Protein AF-A0A650CPY3-F1 (afdb_monomer_lite)

Foldseek 3Di:
DQDQCPDQLLVQLLVLLVCVLVVHDPVQWDQDPQAIHGNDDCVPVDSDRPSVSSVLCVPLNSVLSRLLSRLVVCVVVPNPVRDDDPSNVVSSCVSNVDDD

Sequence (100 aa):
MRTSIGDRYIADALSFLFAIKIHSDISQFALTSKGVIYEGDTSGVFIGSCDHFNGYVNHFGEGVVLSTAVKVWEYIHGNNQVKFDDVEKEFLNAFLNKKM

Organism: NCBI:txid41675

Radius of gyration: 13.01 Å; chains: 1; bounding box: 36×29×32 Å

Structure (mmCIF, N/CA/C/O backbone):
data_AF-A0A650CPY3-F1
#
_entry.id   AF-A0A650CPY3-F1
#
loop_
_atom_site.group_PDB
_atom_site.id
_atom_site.type_symbol
_atom_site.label_atom_id
_atom_site.label_alt_id
_atom_site.label_comp_id
_atom_site.label_asym_id
_atom_site.label_entity_id
_atom_site.label_seq_id
_atom_site.pdbx_PDB_ins_code
_atom_site.Cartn_x
_atom_site.Cartn_y
_atom_site.Cartn_z
_atom_site.occupancy
_atom_site.B_iso_or_equiv
_atom_site.auth_seq_id
_atom_site.auth_comp_id
_atom_site.auth_asym_id
_atom_site.auth_atom_id
_atom_site.pdbx_PDB_model_num
ATOM 1 N N . MET A 1 1 ? 23.930 5.990 -8.961 1.00 34.41 1 MET A N 1
ATOM 2 C CA . MET A 1 1 ? 23.599 4.550 -8.984 1.00 34.41 1 ME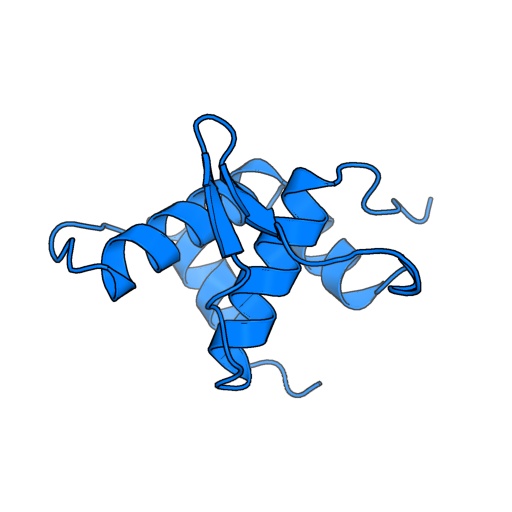T A CA 1
ATOM 3 C C . MET A 1 1 ? 22.082 4.465 -9.087 1.00 34.41 1 MET A C 1
ATOM 5 O O . MET A 1 1 ? 21.429 5.009 -8.209 1.00 34.41 1 MET A O 1
ATOM 9 N N . ARG A 1 2 ? 21.511 3.941 -10.182 1.00 36.00 2 ARG A N 1
ATOM 10 C CA . ARG A 1 2 ? 20.061 3.682 -10.252 1.00 36.00 2 ARG A CA 1
ATOM 11 C C . ARG A 1 2 ? 19.787 2.501 -9.318 1.00 36.00 2 ARG A C 1
ATOM 13 O O . ARG A 1 2 ? 20.192 1.389 -9.636 1.00 36.00 2 ARG A O 1
ATOM 20 N N . THR A 1 3 ? 19.196 2.746 -8.154 1.00 40.97 3 THR A N 1
ATOM 21 C CA . THR A 1 3 ? 18.684 1.690 -7.278 1.00 40.97 3 THR A CA 1
ATOM 22 C C . THR A 1 3 ? 17.459 1.090 -7.955 1.00 40.97 3 THR A C 1
ATOM 24 O O . THR A 1 3 ? 16.416 1.729 -8.032 1.00 40.97 3 THR A O 1
ATOM 27 N N . SER A 1 4 ? 17.597 -0.103 -8.532 1.00 51.19 4 SER A N 1
ATOM 28 C CA . SER A 1 4 ? 16.440 -0.930 -8.876 1.00 51.19 4 SER A CA 1
ATOM 29 C C . SER A 1 4 ? 15.716 -1.306 -7.585 1.00 51.19 4 SER A C 1
ATOM 31 O O . SER A 1 4 ? 16.392 -1.648 -6.614 1.00 51.19 4 SER A O 1
ATOM 33 N N . ILE A 1 5 ? 14.380 -1.312 -7.578 1.00 58.91 5 ILE A N 1
ATOM 34 C CA . ILE A 1 5 ? 13.603 -2.037 -6.562 1.00 58.91 5 ILE A CA 1
ATOM 35 C C . ILE A 1 5 ? 13.976 -3.521 -6.690 1.00 58.91 5 ILE A C 1
ATOM 37 O O . ILE A 1 5 ? 13.459 -4.239 -7.540 1.00 58.91 5 ILE A O 1
ATOM 41 N N . GLY A 1 6 ? 14.983 -3.941 -5.924 1.00 60.28 6 GLY A N 1
ATOM 42 C CA . GLY A 1 6 ? 15.475 -5.319 -5.888 1.00 60.28 6 GLY A CA 1
ATOM 43 C C . GLY A 1 6 ? 14.661 -6.206 -4.949 1.00 60.28 6 GLY A C 1
ATOM 44 O O . GLY A 1 6 ? 14.806 -7.425 -4.985 1.00 60.28 6 GLY A O 1
ATOM 45 N N . ASP A 1 7 ? 13.803 -5.599 -4.126 1.00 77.56 7 ASP A N 1
ATOM 46 C CA . ASP A 1 7 ? 12.917 -6.300 -3.210 1.00 77.56 7 ASP A CA 1
ATOM 47 C C . ASP A 1 7 ? 11.510 -6.424 -3.809 1.00 77.56 7 ASP A C 1
ATOM 49 O O . ASP A 1 7 ? 10.805 -5.433 -4.033 1.00 77.56 7 ASP A O 1
ATOM 53 N N . ARG A 1 8 ? 11.095 -7.672 -4.040 1.00 80.88 8 ARG A N 1
ATOM 54 C CA . ARG A 1 8 ? 9.752 -8.015 -4.512 1.00 80.88 8 ARG A CA 1
ATOM 55 C C . ARG A 1 8 ? 8.659 -7.439 -3.609 1.00 80.88 8 ARG A C 1
ATOM 57 O O . ARG A 1 8 ? 7.641 -7.007 -4.129 1.00 80.88 8 ARG A O 1
ATOM 64 N N . TYR A 1 9 ? 8.852 -7.388 -2.292 1.00 87.06 9 TYR A N 1
ATOM 65 C CA . TYR A 1 9 ? 7.832 -6.882 -1.370 1.00 87.06 9 TYR A CA 1
ATOM 66 C C . TYR A 1 9 ? 7.563 -5.391 -1.575 1.00 87.06 9 TYR A C 1
ATOM 68 O O . TYR A 1 9 ? 6.420 -4.949 -1.499 1.00 87.06 9 TYR A O 1
ATOM 76 N N . ILE A 1 10 ? 8.598 -4.614 -1.897 1.00 87.94 10 ILE A N 1
ATOM 77 C CA . ILE A 1 10 ? 8.447 -3.190 -2.211 1.00 87.94 10 ILE A CA 1
ATOM 78 C C . ILE A 1 10 ? 7.739 -3.024 -3.557 1.00 87.94 10 ILE A C 1
ATOM 80 O O . ILE A 1 10 ? 6.853 -2.179 -3.689 1.00 87.94 10 ILE A O 1
ATOM 84 N N . ALA A 1 11 ? 8.106 -3.838 -4.552 1.00 85.25 11 ALA A N 1
ATOM 85 C CA . ALA A 1 11 ? 7.457 -3.824 -5.859 1.00 85.25 11 ALA A CA 1
ATOM 86 C C . ALA A 1 11 ? 5.965 -4.177 -5.755 1.00 85.25 11 ALA A C 1
ATOM 88 O O . ALA A 1 11 ? 5.130 -3.478 -6.332 1.00 85.25 11 ALA A O 1
ATOM 89 N N . ASP A 1 12 ? 5.623 -5.204 -4.979 1.00 89.19 12 ASP A N 1
ATOM 90 C CA . ASP A 1 12 ? 4.244 -5.637 -4.767 1.00 89.19 12 ASP A CA 1
ATOM 91 C C . ASP A 1 12 ? 3.445 -4.582 -3.981 1.00 89.19 12 ASP A C 1
ATOM 93 O O . ASP A 1 12 ? 2.328 -4.245 -4.373 1.00 89.19 12 ASP A O 1
ATOM 97 N N . ALA A 1 13 ? 4.033 -3.974 -2.944 1.00 91.94 13 ALA A N 1
ATOM 98 C CA . ALA A 1 13 ? 3.413 -2.885 -2.187 1.00 91.94 13 ALA A CA 1
ATOM 99 C C . ALA A 1 13 ? 3.107 -1.660 -3.066 1.00 91.94 13 ALA A C 1
ATOM 101 O O . ALA A 1 13 ? 2.014 -1.095 -3.005 1.00 91.94 13 ALA A O 1
ATOM 102 N N . LEU A 1 14 ? 4.049 -1.257 -3.922 1.00 90.31 14 LEU A N 1
ATOM 103 C CA . LEU A 1 14 ? 3.846 -0.146 -4.857 1.00 90.31 14 LEU A CA 1
ATOM 104 C C . LEU A 1 14 ? 2.822 -0.493 -5.935 1.00 90.31 14 LEU A C 1
ATOM 106 O O . LEU A 1 14 ? 2.011 0.360 -6.291 1.00 90.31 14 LEU A O 1
ATOM 110 N N . SER A 1 15 ? 2.821 -1.738 -6.413 1.00 89.00 15 SER A N 1
ATOM 111 C CA . SER A 1 15 ? 1.829 -2.234 -7.371 1.00 89.00 15 SER A CA 1
ATOM 112 C C . SER A 1 15 ? 0.426 -2.224 -6.771 1.00 89.00 15 SER A C 1
ATOM 114 O O . SER A 1 15 ? -0.510 -1.774 -7.426 1.00 89.00 15 SER A O 1
ATOM 116 N N . PHE A 1 16 ? 0.285 -2.627 -5.507 1.00 92.38 16 PHE A N 1
ATOM 117 C CA . PHE A 1 16 ? -0.970 -2.551 -4.765 1.00 92.38 16 PHE A CA 1
ATOM 118 C C . PHE A 1 16 ? -1.462 -1.106 -4.632 1.00 92.38 16 PHE A C 1
ATOM 120 O O . PHE A 1 16 ? -2.583 -0.787 -5.028 1.00 92.38 16 PHE A O 1
ATOM 127 N N . LEU A 1 17 ? -0.611 -0.202 -4.135 1.00 92.19 17 LEU A N 1
ATOM 128 C CA . LEU A 1 17 ? -0.955 1.217 -3.995 1.00 92.19 17 LEU A CA 1
ATOM 129 C C . LEU A 1 17 ? -1.317 1.846 -5.346 1.00 92.19 17 LEU A C 1
ATOM 131 O O . LEU A 1 17 ? -2.235 2.664 -5.437 1.00 92.19 17 LEU A O 1
ATOM 135 N N . PHE A 1 18 ? -0.619 1.448 -6.409 1.00 89.12 18 PHE A N 1
ATOM 136 C CA . PHE A 1 18 ? -0.913 1.899 -7.759 1.00 89.12 18 PHE A CA 1
ATOM 137 C C . PHE A 1 18 ? -2.269 1.382 -8.249 1.00 89.12 18 PHE A C 1
ATOM 139 O O . PHE A 1 18 ? -3.060 2.184 -8.740 1.00 89.12 18 PHE A O 1
ATOM 146 N N . ALA A 1 19 ? -2.574 0.096 -8.051 1.00 89.69 19 ALA A N 1
ATOM 147 C CA . ALA A 1 19 ? -3.868 -0.492 -8.387 1.00 89.69 19 ALA A CA 1
ATOM 148 C C . ALA A 1 19 ? -5.025 0.241 -7.687 1.00 89.69 19 ALA A C 1
ATOM 150 O O . ALA A 1 19 ? -6.013 0.575 -8.338 1.00 89.69 19 ALA A O 1
ATOM 151 N N . ILE A 1 20 ? -4.864 0.598 -6.406 1.00 90.69 20 ILE A N 1
ATOM 152 C CA . ILE A 1 20 ? -5.827 1.432 -5.668 1.00 90.69 20 ILE A CA 1
ATOM 153 C C . ILE A 1 20 ? -6.000 2.804 -6.328 1.00 90.69 20 ILE A C 1
ATOM 155 O O . ILE A 1 20 ? -7.129 3.237 -6.561 1.00 90.69 20 ILE A O 1
ATOM 159 N N . LYS A 1 21 ? -4.893 3.484 -6.659 1.00 88.12 21 LYS A N 1
ATOM 160 C CA . LYS A 1 21 ? -4.911 4.819 -7.280 1.00 88.12 21 LYS A CA 1
ATOM 161 C C . LYS A 1 21 ? -5.679 4.840 -8.604 1.00 88.12 21 LYS A C 1
ATOM 163 O O . LYS A 1 21 ? -6.336 5.835 -8.897 1.00 88.12 21 LYS A O 1
ATOM 168 N N . ILE A 1 22 ? -5.576 3.780 -9.404 1.00 87.62 22 ILE A N 1
ATOM 169 C CA . ILE A 1 22 ? -6.255 3.684 -10.705 1.00 87.62 22 ILE A CA 1
ATOM 170 C C . ILE A 1 22 ? -7.599 2.946 -10.640 1.00 87.62 22 ILE A C 1
ATOM 172 O O . ILE A 1 22 ? -8.193 2.694 -11.684 1.00 87.62 22 ILE A O 1
ATOM 176 N N . HIS A 1 23 ? -8.087 2.622 -9.437 1.00 88.31 23 HIS A N 1
ATOM 177 C CA . HIS A 1 23 ? -9.327 1.871 -9.215 1.00 88.31 23 HIS A CA 1
ATOM 178 C C . HIS A 1 23 ? -9.368 0.512 -9.942 1.00 88.31 23 HIS A C 1
ATOM 180 O O . HIS A 1 23 ? -10.417 0.090 -10.430 1.00 88.31 23 HIS A O 1
ATOM 186 N N . SER A 1 24 ? -8.222 -0.166 -10.023 1.00 88.00 24 SER A N 1
ATOM 187 C CA . SER A 1 24 ? -8.104 -1.512 -10.590 1.00 88.00 24 SER A CA 1
ATOM 188 C C . SER A 1 24 ? -8.610 -2.590 -9.637 1.00 88.00 24 SER A C 1
ATOM 190 O O . SER A 1 24 ? -8.735 -2.375 -8.431 1.00 88.00 24 SER A O 1
ATOM 192 N N . ASP A 1 25 ? -8.844 -3.782 -10.190 1.00 87.81 25 ASP A N 1
ATOM 193 C CA . ASP A 1 25 ? -9.075 -4.980 -9.390 1.00 87.81 25 ASP A CA 1
ATOM 194 C C . ASP A 1 25 ? -7.846 -5.294 -8.523 1.00 87.81 25 ASP A C 1
ATOM 196 O O . ASP A 1 25 ? -6.712 -5.338 -9.006 1.00 87.81 25 ASP A O 1
ATOM 200 N N . ILE A 1 26 ? -8.096 -5.506 -7.233 1.00 91.19 26 ILE A N 1
ATOM 201 C CA . ILE A 1 26 ? -7.091 -5.853 -6.228 1.00 91.19 26 ILE A CA 1
ATOM 202 C C . ILE A 1 26 ? -7.265 -7.279 -5.691 1.00 91.19 26 ILE A C 1
ATOM 204 O O . ILE A 1 26 ? -6.587 -7.651 -4.738 1.00 91.19 26 ILE A O 1
ATOM 208 N N . SER A 1 27 ? -8.152 -8.084 -6.287 1.00 92.31 27 SER A N 1
ATOM 209 C CA . SER A 1 27 ? -8.458 -9.458 -5.858 1.00 92.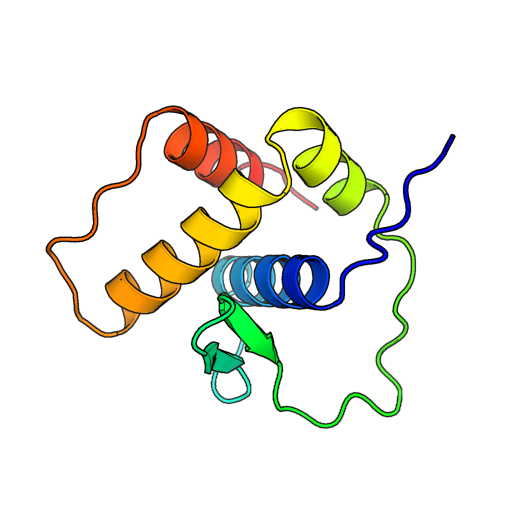31 27 SER A CA 1
ATOM 210 C C . SER A 1 27 ? -7.246 -10.396 -5.837 1.00 92.31 27 SER A C 1
ATOM 212 O O . SER A 1 27 ? -7.257 -11.407 -5.143 1.00 92.31 27 SER A O 1
ATOM 214 N N . GLN A 1 28 ? -6.200 -10.051 -6.589 1.00 91.62 28 GLN A N 1
ATOM 215 C CA . GLN A 1 28 ? -4.947 -10.800 -6.684 1.00 91.62 28 GLN A CA 1
ATOM 216 C C . GLN A 1 28 ? -3.878 -10.339 -5.686 1.00 91.62 28 GLN A C 1
ATOM 218 O O . GLN A 1 28 ? -2.749 -10.819 -5.747 1.00 91.62 28 GLN A O 1
ATOM 223 N N . PHE A 1 29 ? -4.191 -9.394 -4.799 1.00 93.88 29 PHE A N 1
ATOM 224 C CA . PHE A 1 29 ? -3.306 -9.011 -3.706 1.00 93.88 29 PHE A CA 1
ATOM 225 C C . PHE A 1 29 ? -3.729 -9.697 -2.409 1.00 93.88 29 PHE A C 1
ATOM 227 O O . PHE A 1 29 ? -4.911 -9.952 -2.195 1.00 93.88 29 PHE A O 1
ATOM 234 N N . ALA A 1 30 ? -2.767 -9.952 -1.526 1.00 95.25 30 ALA A N 1
ATOM 235 C CA . ALA A 1 30 ? -3.014 -10.529 -0.210 1.00 95.25 30 ALA A CA 1
ATOM 236 C C . ALA A 1 30 ? -2.098 -9.920 0.854 1.00 95.25 30 ALA A C 1
ATOM 238 O O . ALA A 1 30 ? -0.942 -9.583 0.586 1.00 95.25 30 ALA A O 1
ATOM 239 N N . LEU A 1 31 ? -2.598 -9.814 2.088 1.00 95.44 31 LEU A N 1
ATOM 240 C CA . LEU A 1 31 ? -1.789 -9.435 3.244 1.00 95.44 31 LEU A CA 1
ATOM 241 C C . LEU A 1 31 ? -1.069 -10.656 3.826 1.00 95.44 31 LEU A C 1
ATOM 243 O O . LEU A 1 31 ? -1.690 -11.659 4.171 1.00 95.44 31 LEU A O 1
ATOM 247 N N . THR A 1 32 ? 0.244 -10.537 4.009 1.00 92.19 32 THR A N 1
ATOM 248 C CA . THR A 1 32 ? 1.097 -11.546 4.651 1.00 92.19 32 THR A CA 1
ATOM 249 C C . THR A 1 32 ? 1.851 -10.957 5.838 1.00 92.19 32 THR A C 1
ATOM 251 O O . THR A 1 32 ? 1.854 -9.746 6.052 1.00 92.19 32 THR A O 1
ATOM 254 N N . SER A 1 33 ? 2.584 -11.797 6.574 1.00 86.69 33 SER A N 1
ATOM 255 C CA . SER A 1 33 ? 3.463 -11.349 7.666 1.00 86.69 33 SER A CA 1
ATOM 256 C C . SER A 1 33 ? 4.585 -10.400 7.228 1.00 86.69 33 SER A C 1
ATOM 258 O O . SER A 1 33 ? 5.194 -9.759 8.080 1.00 86.69 33 SER A O 1
ATOM 260 N N . LYS A 1 34 ? 4.874 -10.309 5.924 1.00 82.06 34 LYS A N 1
ATOM 261 C CA . LYS A 1 34 ? 5.902 -9.422 5.359 1.00 82.06 34 LYS A CA 1
ATOM 262 C C . LYS A 1 34 ? 5.335 -8.171 4.683 1.00 82.06 34 LYS A C 1
ATOM 264 O O . LYS A 1 34 ? 6.109 -7.297 4.312 1.00 82.06 34 LYS A O 1
ATOM 269 N N . GLY A 1 35 ? 4.015 -8.084 4.515 1.00 90.69 35 GLY A N 1
ATOM 270 C CA . GLY A 1 35 ? 3.343 -6.982 3.826 1.00 90.69 35 GLY A CA 1
ATOM 271 C C . GLY A 1 35 ? 2.316 -7.454 2.800 1.00 90.69 35 GLY A C 1
ATOM 272 O O . GLY A 1 35 ? 1.966 -8.637 2.751 1.00 90.69 35 GLY A O 1
ATOM 273 N N . VAL A 1 36 ? 1.832 -6.513 1.990 1.00 93.25 36 VAL A N 1
ATOM 274 C CA . VAL A 1 36 ? 0.912 -6.790 0.880 1.00 93.25 36 VAL A CA 1
ATOM 275 C C . VAL A 1 36 ? 1.706 -7.331 -0.305 1.00 93.25 36 VAL A C 1
ATOM 277 O O . VAL A 1 36 ? 2.649 -6.683 -0.756 1.00 93.25 36 VAL A O 1
ATOM 280 N N . ILE A 1 37 ? 1.335 -8.512 -0.794 1.00 91.75 37 ILE A N 1
ATOM 281 C CA . ILE A 1 37 ? 1.980 -9.173 -1.935 1.00 91.75 37 ILE A CA 1
ATOM 282 C C . ILE A 1 37 ? 1.001 -9.346 -3.089 1.00 91.75 37 ILE A C 1
ATOM 284 O O . ILE A 1 37 ? -0.208 -9.399 -2.869 1.00 91.75 37 ILE A O 1
ATOM 288 N N . TYR A 1 38 ? 1.527 -9.484 -4.304 1.00 89.62 38 TYR A N 1
ATOM 289 C CA . TYR A 1 38 ? 0.750 -9.909 -5.465 1.00 89.62 38 TYR A CA 1
ATOM 290 C C . TYR A 1 38 ? 0.851 -11.436 -5.621 1.00 89.62 38 TYR A C 1
ATOM 292 O O . TYR A 1 38 ? 1.949 -11.990 -5.759 1.00 89.62 38 TYR A O 1
ATOM 300 N N . GLU A 1 39 ? -0.296 -12.114 -5.575 1.00 89.12 39 GLU A N 1
ATOM 301 C CA . GLU A 1 39 ? -0.452 -13.572 -5.696 1.00 89.12 39 GLU A CA 1
ATOM 302 C C . GLU A 1 39 ? -0.858 -14.020 -7.108 1.00 89.12 39 GLU A C 1
ATOM 304 O O . GLU A 1 39 ? -0.919 -15.219 -7.384 1.00 89.12 39 GLU A O 1
ATOM 309 N N . GLY A 1 40 ? -1.136 -13.074 -8.009 1.00 79.44 40 GLY A N 1
ATOM 310 C CA . GLY A 1 40 ? -1.449 -13.374 -9.402 1.00 79.44 40 GLY A CA 1
ATOM 311 C C . GLY A 1 40 ? -0.270 -13.995 -10.158 1.00 79.44 40 GLY A C 1
ATOM 312 O O . GLY A 1 40 ? 0.884 -13.946 -9.725 1.00 79.44 40 GLY A O 1
ATOM 313 N N . ASP A 1 41 ? -0.568 -14.577 -11.319 1.00 71.81 41 ASP A N 1
ATOM 314 C CA . ASP A 1 41 ? 0.455 -15.135 -12.199 1.00 71.81 41 ASP A CA 1
ATOM 315 C C . ASP A 1 41 ? 1.389 -14.020 -12.693 1.00 71.81 41 ASP A C 1
ATOM 317 O O . ASP A 1 41 ? 0.991 -13.118 -13.431 1.00 71.81 41 ASP A O 1
ATOM 321 N N . THR A 1 42 ? 2.645 -14.068 -12.251 1.00 63.28 42 THR A N 1
ATOM 322 C CA . THR A 1 42 ? 3.675 -13.090 -12.614 1.00 63.28 42 THR A CA 1
ATOM 323 C C . THR A 1 42 ? 4.400 -13.452 -13.909 1.00 63.28 42 THR A C 1
ATOM 325 O O . THR A 1 42 ? 5.290 -12.708 -14.336 1.00 63.28 42 THR A O 1
ATOM 328 N N . SER A 1 43 ? 4.040 -14.565 -14.563 1.00 50.00 43 SER A N 1
ATOM 329 C CA . SER A 1 43 ? 4.631 -14.971 -15.836 1.00 50.00 43 SER A CA 1
ATOM 330 C C . SER A 1 43 ? 4.252 -13.975 -16.945 1.00 50.00 43 SER A C 1
ATOM 332 O O . SER A 1 43 ? 3.189 -14.013 -17.551 1.00 50.00 43 SER A O 1
ATOM 334 N N . GLY A 1 44 ? 5.143 -13.008 -17.188 1.00 43.81 44 GLY A N 1
ATOM 335 C CA . GLY A 1 44 ? 4.977 -11.966 -18.210 1.00 43.81 44 GLY A CA 1
ATOM 336 C C . GLY A 1 44 ? 4.886 -10.536 -17.675 1.00 43.81 44 GLY A C 1
ATOM 337 O O . GLY A 1 44 ? 4.944 -9.596 -18.470 1.00 43.81 44 GLY A O 1
ATOM 338 N N . VAL A 1 45 ? 4.820 -10.336 -16.353 1.00 50.75 45 VAL A N 1
ATOM 339 C CA . VAL A 1 45 ? 4.895 -8.995 -15.758 1.00 50.75 45 VAL A CA 1
ATOM 340 C C . VAL A 1 45 ? 6.361 -8.567 -15.722 1.00 50.75 45 VAL A C 1
ATOM 342 O O . VAL A 1 45 ? 7.141 -8.974 -14.862 1.00 50.75 45 VAL A O 1
ATOM 345 N N . PHE A 1 46 ? 6.758 -7.767 -16.712 1.00 43.38 46 PHE A N 1
ATOM 346 C CA . PHE A 1 46 ? 8.074 -7.140 -16.756 1.00 43.38 46 PHE A CA 1
ATOM 347 C C . PHE A 1 46 ? 8.300 -6.318 -15.480 1.00 43.38 46 PHE A C 1
ATOM 349 O O . PHE A 1 46 ? 7.688 -5.267 -15.296 1.00 43.38 46 PHE A O 1
ATOM 356 N N . ILE A 1 47 ? 9.250 -6.749 -14.645 1.00 50.47 47 ILE A N 1
ATOM 357 C CA . ILE A 1 47 ? 9.868 -5.920 -13.600 1.00 50.47 47 ILE A CA 1
ATOM 358 C C . ILE A 1 47 ? 10.809 -4.935 -14.314 1.00 50.47 47 ILE A C 1
ATOM 360 O O . ILE A 1 47 ? 12.033 -5.046 -14.292 1.00 50.47 47 ILE A O 1
ATOM 364 N N . GLY A 1 48 ? 10.217 -4.020 -15.080 1.00 46.97 48 GLY A N 1
ATOM 365 C CA . GLY A 1 48 ? 10.906 -2.885 -15.671 1.00 46.97 48 GLY A CA 1
ATOM 366 C C . GLY A 1 48 ? 11.100 -1.823 -14.600 1.00 46.97 48 GLY A C 1
ATOM 367 O O . GLY A 1 48 ? 10.188 -1.548 -13.824 1.00 46.97 48 GLY A O 1
ATOM 368 N N . SER A 1 49 ? 12.289 -1.226 -14.538 1.00 52.47 49 SER A N 1
ATOM 369 C CA . SER A 1 49 ? 12.601 -0.157 -13.593 1.00 52.47 49 SER A CA 1
ATOM 370 C C . SER A 1 49 ? 11.674 1.041 -13.818 1.00 52.47 49 SER A C 1
ATOM 372 O O . SER A 1 49 ? 11.954 1.920 -14.636 1.00 52.47 49 SER A O 1
ATOM 374 N N . CYS A 1 50 ? 10.571 1.108 -13.079 1.00 62.12 50 CYS A N 1
ATOM 375 C CA . CYS A 1 50 ? 9.839 2.349 -12.907 1.00 62.12 50 CYS A CA 1
ATOM 376 C C . CYS A 1 50 ? 10.724 3.282 -12.077 1.00 62.12 50 CYS A C 1
ATOM 378 O O . CYS A 1 50 ? 10.611 3.347 -10.856 1.00 62.12 50 CYS A O 1
ATOM 380 N N . ASP A 1 51 ? 11.610 4.021 -12.748 1.00 66.38 51 ASP A N 1
ATOM 381 C CA . ASP A 1 51 ? 12.472 5.039 -12.133 1.00 66.38 51 ASP A CA 1
ATOM 382 C C . ASP A 1 51 ? 11.670 6.005 -11.245 1.00 66.38 51 ASP A C 1
ATOM 384 O O . ASP A 1 51 ? 12.162 6.497 -10.230 1.00 66.38 51 ASP A O 1
ATOM 388 N N . HIS A 1 52 ? 10.400 6.227 -11.592 1.00 68.38 52 HIS A N 1
ATOM 389 C CA . HIS A 1 52 ? 9.470 6.992 -10.779 1.00 68.38 52 HIS A CA 1
ATOM 390 C C . HIS A 1 52 ? 9.207 6.364 -9.398 1.00 68.38 52 HIS A C 1
ATOM 392 O O . HIS A 1 52 ? 9.257 7.077 -8.395 1.00 68.38 52 HIS A O 1
ATOM 398 N N . PHE A 1 53 ? 8.968 5.052 -9.344 1.00 78.38 53 PHE A N 1
ATOM 399 C CA . PHE A 1 53 ? 8.763 4.302 -8.107 1.00 78.38 53 PHE A CA 1
ATOM 400 C C . PHE A 1 53 ? 10.051 4.205 -7.284 1.00 78.38 53 PHE A C 1
ATOM 402 O O . PHE A 1 53 ? 10.005 4.409 -6.073 1.00 78.38 53 PHE A O 1
ATOM 409 N N . ASN A 1 54 ? 11.208 4.056 -7.939 1.00 78.00 54 ASN A N 1
ATOM 410 C CA . ASN A 1 54 ? 12.513 4.159 -7.273 1.00 78.00 54 ASN A CA 1
ATOM 411 C C . ASN A 1 54 ? 12.677 5.519 -6.566 1.00 78.00 54 ASN A C 1
ATOM 413 O O . ASN A 1 54 ? 13.244 5.592 -5.481 1.00 78.00 54 ASN A O 1
ATOM 417 N N . GLY A 1 55 ? 12.154 6.603 -7.152 1.00 82.06 55 GLY A N 1
ATOM 418 C CA . GLY A 1 55 ? 12.162 7.934 -6.541 1.00 82.06 55 GLY A CA 1
ATOM 419 C C . GLY A 1 55 ? 11.389 8.009 -5.221 1.00 82.06 55 GLY A C 1
ATOM 420 O O . GLY A 1 55 ? 11.872 8.631 -4.278 1.00 82.06 55 GLY A O 1
ATOM 421 N N . TYR A 1 56 ? 10.232 7.346 -5.127 1.00 85.44 56 TYR A N 1
ATOM 422 C CA . TYR A 1 56 ? 9.476 7.268 -3.874 1.00 85.44 56 TYR A CA 1
ATOM 423 C C . TYR A 1 56 ? 10.233 6.477 -2.811 1.00 85.44 56 TYR A C 1
ATOM 425 O O . TYR A 1 56 ? 10.383 6.953 -1.690 1.00 85.44 56 TYR A O 1
ATOM 433 N N . VAL A 1 57 ? 10.765 5.311 -3.180 1.00 87.25 57 VAL A N 1
ATOM 434 C CA . VAL A 1 57 ? 11.522 4.458 -2.257 1.00 87.25 57 VAL A CA 1
ATOM 435 C C . VAL A 1 57 ? 12.770 5.175 -1.739 1.00 87.25 57 VAL A C 1
ATOM 437 O O . VAL A 1 57 ? 13.024 5.169 -0.541 1.00 87.25 57 VAL A O 1
ATOM 440 N N . ASN A 1 58 ? 13.511 5.863 -2.611 1.00 87.31 58 ASN A N 1
ATOM 441 C CA . ASN A 1 58 ? 14.711 6.606 -2.222 1.00 87.31 58 ASN A CA 1
ATOM 442 C C . ASN A 1 58 ? 14.409 7.828 -1.335 1.00 87.31 58 ASN A C 1
ATOM 444 O O . ASN A 1 58 ? 15.266 8.225 -0.552 1.00 87.31 58 ASN A O 1
ATOM 448 N N . HIS A 1 59 ? 13.237 8.456 -1.483 1.00 90.31 59 HIS A N 1
ATOM 449 C CA . HIS A 1 59 ? 12.878 9.655 -0.723 1.00 90.31 59 HIS A CA 1
ATOM 450 C C . HIS A 1 59 ? 12.235 9.328 0.629 1.00 90.31 59 HIS A C 1
ATOM 452 O O . HIS A 1 59 ? 12.626 9.896 1.643 1.00 90.31 59 HIS A O 1
ATOM 458 N N . PHE A 1 60 ? 11.266 8.410 0.643 1.00 91.38 60 PHE A N 1
ATOM 459 C CA . PHE A 1 60 ? 10.479 8.074 1.833 1.00 91.38 60 PHE A CA 1
ATOM 460 C C . PHE A 1 60 ? 11.031 6.862 2.597 1.00 91.38 60 PHE A C 1
ATOM 462 O O . PHE A 1 60 ? 10.775 6.712 3.787 1.00 91.38 60 PHE A O 1
ATOM 469 N N . GLY A 1 61 ? 11.815 6.011 1.934 1.00 91.00 61 GLY A N 1
ATOM 470 C CA . GLY A 1 61 ? 12.345 4.776 2.500 1.00 91.00 61 GLY A CA 1
ATOM 471 C C . GLY A 1 61 ? 11.421 3.573 2.302 1.00 91.00 61 GLY A C 1
ATOM 472 O O . GLY A 1 61 ? 10.195 3.681 2.253 1.00 91.00 61 GLY A O 1
ATOM 473 N N . GLU A 1 62 ? 12.032 2.391 2.220 1.00 90.56 62 GLU A N 1
ATOM 474 C CA . GLU A 1 62 ? 11.344 1.112 1.994 1.00 90.56 62 GLU A CA 1
ATOM 475 C C . GLU A 1 62 ? 10.298 0.822 3.080 1.00 90.56 62 GLU A C 1
ATOM 477 O O . GLU A 1 62 ? 9.172 0.429 2.779 1.00 90.56 62 GLU A O 1
ATOM 482 N N . GLY A 1 63 ? 10.647 1.089 4.344 1.00 92.75 63 GLY A N 1
ATOM 483 C CA . GLY A 1 63 ? 9.771 0.856 5.491 1.00 92.75 63 GLY A CA 1
ATOM 484 C C . GLY A 1 63 ? 8.465 1.648 5.425 1.00 92.75 63 GLY A C 1
ATOM 485 O O . GLY A 1 63 ? 7.415 1.081 5.707 1.00 92.75 63 GLY A O 1
ATOM 486 N N . VAL A 1 64 ? 8.518 2.911 4.986 1.00 95.00 64 VAL A N 1
ATOM 487 C CA . VAL A 1 64 ? 7.327 3.766 4.835 1.00 95.00 64 VAL A CA 1
ATOM 488 C C . VAL A 1 64 ? 6.423 3.245 3.723 1.00 95.00 64 VAL A C 1
ATOM 490 O O . VAL A 1 64 ? 5.205 3.210 3.879 1.00 95.00 64 VAL A O 1
ATOM 493 N N . VAL A 1 65 ? 6.998 2.805 2.602 1.00 92.81 65 VAL A N 1
ATOM 494 C CA . VAL A 1 65 ? 6.226 2.240 1.485 1.00 92.81 65 VAL A CA 1
ATOM 495 C C . VAL A 1 65 ? 5.498 0.967 1.922 1.00 92.81 65 VAL A C 1
ATOM 497 O O . VAL A 1 65 ? 4.291 0.838 1.702 1.00 92.81 65 VAL A O 1
ATOM 500 N N . LEU A 1 66 ? 6.215 0.052 2.580 1.00 93.81 66 LEU A N 1
ATOM 501 C CA . LEU A 1 66 ? 5.657 -1.205 3.077 1.00 93.81 66 LEU A CA 1
ATOM 502 C C . LEU A 1 66 ? 4.582 -0.968 4.147 1.00 93.81 66 LEU A C 1
ATOM 504 O O . LEU A 1 66 ? 3.487 -1.524 4.041 1.00 93.81 66 LEU A O 1
ATOM 508 N N . SER A 1 67 ? 4.854 -0.122 5.148 1.00 96.00 67 SER A N 1
ATOM 509 C CA . SER A 1 67 ? 3.896 0.174 6.221 1.00 96.00 67 SER A CA 1
ATOM 510 C C . SER A 1 67 ? 2.642 0.858 5.684 1.00 96.00 67 SER A C 1
ATOM 512 O O . SER A 1 67 ? 1.530 0.490 6.064 1.00 96.00 67 SER A O 1
ATOM 514 N N . THR A 1 68 ? 2.802 1.789 4.740 1.00 96.62 68 THR A N 1
ATOM 515 C CA . THR A 1 68 ? 1.677 2.474 4.100 1.00 96.62 68 THR A CA 1
ATOM 516 C C . THR A 1 68 ? 0.796 1.489 3.342 1.00 96.62 68 THR A C 1
ATOM 518 O O . THR A 1 68 ? -0.422 1.530 3.501 1.00 96.62 68 THR A O 1
ATOM 521 N N . ALA A 1 69 ? 1.377 0.581 2.550 1.00 96.12 69 ALA A N 1
ATOM 522 C CA . ALA A 1 69 ? 0.607 -0.423 1.815 1.00 96.12 69 ALA A CA 1
ATOM 523 C C . ALA A 1 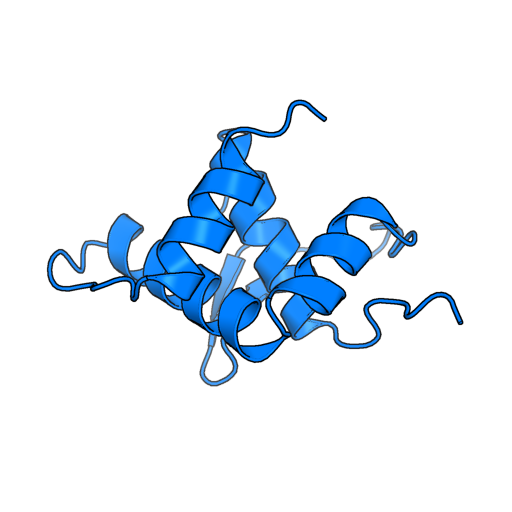69 ? -0.209 -1.325 2.754 1.00 96.12 69 ALA A C 1
ATOM 525 O O . ALA A 1 69 ? -1.397 -1.537 2.516 1.00 96.12 69 ALA A O 1
ATOM 526 N N . VAL A 1 70 ? 0.388 -1.785 3.859 1.00 97.12 70 VAL A N 1
ATOM 527 C CA . VAL A 1 70 ? -0.319 -2.576 4.882 1.00 97.12 70 VAL A CA 1
ATOM 528 C C . VAL A 1 70 ? -1.463 -1.781 5.508 1.00 97.12 70 VAL A C 1
ATOM 530 O O . VAL A 1 70 ? -2.582 -2.276 5.598 1.00 97.12 70 VAL A O 1
ATOM 533 N N . LYS A 1 71 ? -1.225 -0.526 5.890 1.00 97.31 71 LYS A N 1
ATOM 534 C CA . LYS A 1 71 ? -2.258 0.331 6.487 1.00 97.31 71 LYS A CA 1
ATOM 535 C C . LYS A 1 71 ? -3.408 0.615 5.523 1.00 97.31 7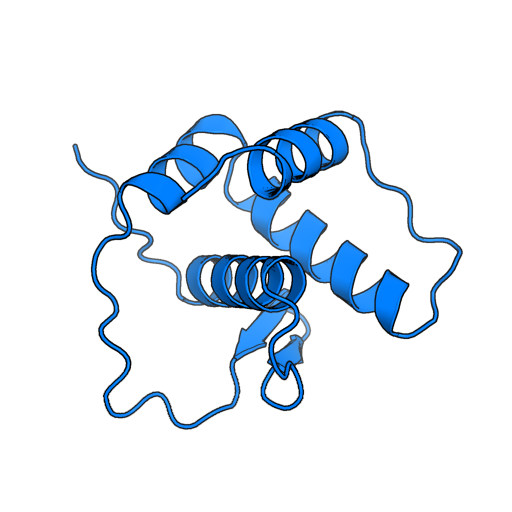1 LYS A C 1
ATOM 537 O O . LYS A 1 71 ? -4.568 0.570 5.922 1.00 97.31 71 LYS A O 1
ATOM 542 N N . VAL A 1 72 ? -3.110 0.868 4.248 1.00 96.06 72 VAL A N 1
ATOM 543 C CA . VAL A 1 72 ? -4.139 1.024 3.209 1.00 96.06 72 VAL A CA 1
ATOM 544 C C . VAL A 1 72 ? -4.939 -0.267 3.054 1.00 96.06 72 VAL A C 1
ATOM 546 O O . VAL A 1 72 ? -6.165 -0.203 3.015 1.00 96.06 72 VAL A O 1
ATOM 549 N N . TRP A 1 73 ? -4.277 -1.427 3.027 1.00 96.75 73 TRP A N 1
ATOM 550 C CA . TRP A 1 73 ? -4.950 -2.725 2.992 1.00 96.75 73 TRP A CA 1
ATOM 551 C C . TRP A 1 73 ? -5.907 -2.907 4.170 1.00 96.75 73 TRP A C 1
ATOM 553 O O . TRP A 1 73 ? -7.076 -3.231 3.970 1.00 96.75 73 TRP A O 1
ATOM 563 N N . GLU A 1 74 ? -5.433 -2.686 5.395 1.00 96.12 74 GLU A N 1
ATOM 564 C CA . GLU A 1 74 ? -6.254 -2.816 6.598 1.00 96.12 74 GLU A CA 1
ATOM 565 C C . GLU A 1 74 ? -7.459 -1.870 6.561 1.00 96.12 74 GLU A C 1
ATOM 567 O O . GLU A 1 74 ? -8.576 -2.281 6.876 1.00 96.12 74 GLU A O 1
ATOM 572 N N . TYR A 1 75 ? -7.249 -0.624 6.126 1.00 95.19 75 TYR A N 1
ATOM 573 C CA . TYR A 1 75 ? -8.301 0.381 6.031 1.00 95.19 75 TYR A CA 1
ATOM 574 C C . TYR A 1 75 ? -9.418 -0.045 5.071 1.00 95.19 75 TYR A C 1
ATOM 576 O O . TYR A 1 75 ? -10.589 -0.053 5.453 1.00 95.19 75 TYR A O 1
ATOM 584 N N . ILE A 1 76 ? -9.076 -0.460 3.846 1.00 94.06 76 ILE A N 1
ATOM 585 C CA . ILE A 1 76 ? -10.084 -0.860 2.84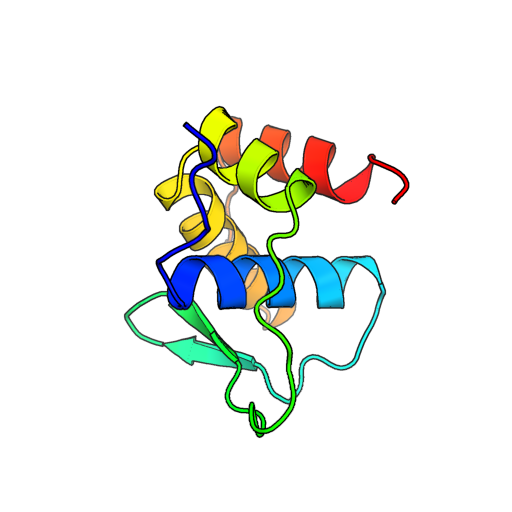8 1.00 94.06 76 ILE A CA 1
ATOM 586 C C . ILE A 1 76 ? -10.775 -2.187 3.199 1.00 94.06 76 ILE A C 1
ATOM 588 O O . ILE A 1 76 ? -11.889 -2.429 2.744 1.00 94.06 76 ILE A O 1
ATOM 592 N N . HIS A 1 77 ? -10.153 -3.015 4.044 1.00 94.44 77 HIS A N 1
ATOM 593 C CA . HIS A 1 77 ? -10.740 -4.246 4.585 1.00 94.44 77 HIS A CA 1
ATOM 594 C C . HIS A 1 77 ? -11.475 -4.035 5.923 1.00 94.44 77 HIS A C 1
ATOM 596 O O . HIS A 1 77 ? -11.806 -5.000 6.611 1.00 94.44 77 HIS A O 1
ATOM 602 N N . GLY A 1 78 ? -11.780 -2.784 6.288 1.00 92.81 78 GLY A N 1
ATOM 603 C CA . GLY A 1 78 ? -12.708 -2.449 7.372 1.00 92.81 78 GLY A CA 1
ATOM 604 C C . GLY A 1 78 ? -12.063 -2.104 8.715 1.00 92.81 78 GLY A C 1
ATOM 605 O O . GLY A 1 78 ? -12.784 -1.863 9.688 1.00 92.81 78 GLY A O 1
ATOM 606 N N . ASN A 1 79 ? -10.732 -2.027 8.802 1.00 95.00 79 ASN A N 1
ATOM 607 C CA . ASN A 1 79 ? -10.065 -1.517 9.997 1.00 95.00 79 ASN A CA 1
ATOM 608 C C . ASN A 1 79 ? -10.096 0.022 10.031 1.00 95.00 79 ASN A C 1
ATOM 610 O O . ASN A 1 79 ? -9.171 0.708 9.599 1.00 95.00 79 ASN A O 1
ATOM 614 N N . ASN A 1 80 ? -11.150 0.583 10.623 1.00 90.50 80 ASN A N 1
ATOM 615 C CA . ASN A 1 80 ? -11.315 2.036 10.759 1.00 90.50 80 ASN A CA 1
ATOM 616 C C . ASN A 1 80 ? -10.394 2.685 11.815 1.00 90.50 80 ASN A C 1
ATOM 618 O O . ASN A 1 80 ? -10.473 3.893 12.033 1.00 90.50 80 ASN A O 1
ATOM 622 N N . GLN A 1 81 ? -9.547 1.909 12.501 1.00 93.69 81 GLN A N 1
ATOM 623 C CA . GLN A 1 81 ? -8.616 2.417 13.516 1.00 93.69 81 GLN A CA 1
ATOM 624 C C . GLN A 1 81 ? -7.206 2.675 12.971 1.00 93.69 81 GLN A C 1
ATOM 626 O O . GLN A 1 81 ? -6.340 3.133 13.721 1.00 93.69 81 GLN A O 1
ATOM 631 N N . VAL A 1 82 ? -6.970 2.401 11.684 1.00 94.75 82 VAL A N 1
ATOM 632 C CA . VAL A 1 82 ? -5.690 2.660 11.018 1.00 94.75 82 VAL A CA 1
ATOM 633 C C . VAL A 1 82 ? -5.316 4.137 11.143 1.00 94.75 82 VAL A C 1
ATOM 635 O O . VAL A 1 82 ? -6.098 5.031 10.819 1.00 94.75 82 VAL A O 1
ATOM 638 N N . LYS A 1 83 ? -4.086 4.395 11.598 1.00 95.44 83 LYS A N 1
ATOM 639 C CA . LYS A 1 83 ? -3.505 5.739 11.674 1.00 95.44 83 LYS A CA 1
ATOM 640 C C . LYS A 1 83 ? -2.251 5.811 10.820 1.00 95.44 83 LYS A C 1
ATOM 642 O O . LYS A 1 83 ? -1.310 5.039 11.021 1.00 95.44 83 LYS A O 1
ATOM 647 N N . PHE A 1 84 ? -2.240 6.781 9.918 1.00 95.88 84 PHE A N 1
ATOM 648 C CA . PHE A 1 84 ? -1.056 7.158 9.162 1.00 95.88 84 PHE A CA 1
ATOM 649 C C . PHE A 1 84 ? -0.262 8.193 9.958 1.00 95.88 84 PHE A C 1
ATOM 651 O O . PHE A 1 84 ? -0.851 9.136 10.505 1.00 95.88 84 PHE A O 1
ATOM 658 N N . ASP A 1 85 ? 1.049 8.009 10.052 1.00 96.69 85 ASP A N 1
ATOM 659 C CA . ASP A 1 85 ? 1.940 9.052 10.553 1.00 96.69 85 ASP A CA 1
ATOM 660 C C . ASP A 1 85 ? 2.135 10.156 9.500 1.00 96.69 85 ASP A C 1
ATOM 662 O O . ASP A 1 85 ? 1.558 10.120 8.410 1.00 96.69 85 ASP A O 1
ATOM 666 N N . ASP A 1 86 ? 2.880 11.200 9.849 1.00 97.19 86 ASP A N 1
ATOM 667 C CA . ASP A 1 86 ? 3.024 12.360 8.969 1.00 97.19 86 ASP A CA 1
ATOM 668 C C . ASP A 1 86 ? 3.845 12.050 7.708 1.00 97.19 86 ASP A C 1
ATOM 670 O O . ASP A 1 86 ? 3.538 12.592 6.647 1.00 97.19 86 ASP A O 1
ATOM 674 N N . VAL A 1 87 ? 4.802 11.119 7.786 1.00 96.00 87 VAL A N 1
ATOM 675 C CA . VAL A 1 87 ? 5.629 10.704 6.643 1.00 96.00 87 VAL A CA 1
ATOM 676 C C . VAL A 1 87 ? 4.816 9.830 5.688 1.00 96.00 87 VAL A C 1
ATOM 678 O O . VAL A 1 87 ? 4.872 10.011 4.474 1.00 96.00 87 VAL A O 1
ATOM 681 N N . GLU A 1 88 ? 3.992 8.925 6.214 1.00 96.75 88 GLU A N 1
ATOM 682 C CA . GLU A 1 88 ? 3.077 8.100 5.420 1.00 96.75 88 GLU A CA 1
ATOM 683 C C . GLU A 1 88 ? 1.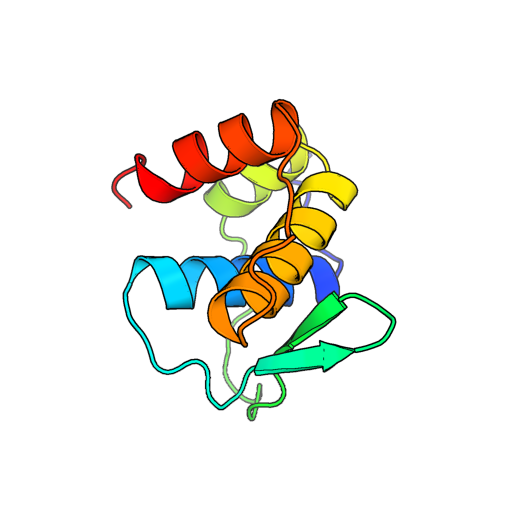991 8.948 4.741 1.00 96.75 88 GLU A C 1
ATOM 685 O O . GLU A 1 88 ? 1.648 8.708 3.582 1.00 96.75 88 GLU A O 1
ATOM 690 N N . LYS A 1 89 ? 1.465 9.979 5.421 1.00 95.38 89 LYS A N 1
ATOM 691 C CA . LYS A 1 89 ? 0.542 10.948 4.801 1.00 95.38 89 LYS A CA 1
ATOM 692 C C . LYS A 1 89 ? 1.218 11.729 3.682 1.00 95.38 89 LYS A C 1
ATOM 694 O O . LYS A 1 89 ? 0.606 11.938 2.635 1.00 95.38 89 LYS A O 1
ATOM 699 N N . GLU A 1 90 ? 2.451 12.186 3.895 1.00 94.88 90 GLU A N 1
ATOM 700 C CA . GLU A 1 90 ? 3.220 12.891 2.870 1.00 94.88 90 GLU A CA 1
ATOM 701 C C . GLU A 1 90 ? 3.467 11.988 1.660 1.00 94.88 90 GLU A C 1
ATOM 703 O O . GLU A 1 90 ? 3.217 12.399 0.524 1.00 94.88 90 GLU A O 1
ATOM 708 N N . PHE A 1 91 ? 3.847 10.734 1.902 1.00 94.25 91 PHE A N 1
ATOM 709 C CA . PHE A 1 91 ? 4.004 9.731 0.860 1.00 94.25 91 PHE A CA 1
ATOM 710 C C . PHE A 1 91 ? 2.701 9.505 0.085 1.00 94.25 91 PHE A C 1
ATOM 712 O O . PHE A 1 91 ? 2.709 9.629 -1.139 1.00 94.25 91 PHE A O 1
ATOM 719 N N . LEU A 1 92 ? 1.571 9.252 0.758 1.00 92.38 92 LEU A N 1
ATOM 720 C CA . LEU A 1 92 ? 0.267 9.084 0.103 1.00 92.38 92 LEU A CA 1
ATOM 721 C C . LEU A 1 92 ? -0.119 10.315 -0.722 1.00 92.38 92 LEU A C 1
ATOM 723 O O . LEU A 1 92 ? -0.536 10.180 -1.871 1.00 92.38 92 LEU A O 1
ATOM 727 N N . ASN A 1 93 ? 0.074 11.519 -0.183 1.00 91.62 93 ASN A N 1
ATOM 728 C CA . ASN A 1 93 ? -0.184 12.756 -0.914 1.00 91.62 93 ASN A CA 1
ATOM 729 C C . ASN A 1 93 ? 0.702 12.869 -2.160 1.00 91.62 93 ASN A C 1
ATOM 731 O O . ASN A 1 93 ? 0.208 13.201 -3.239 1.00 91.62 93 ASN A O 1
ATOM 735 N N . ALA A 1 94 ? 1.996 12.575 -2.046 1.00 89.25 94 ALA A N 1
ATOM 736 C CA . ALA A 1 94 ? 2.921 12.601 -3.173 1.00 89.25 94 ALA A CA 1
ATOM 737 C C . ALA A 1 94 ? 2.602 11.509 -4.210 1.00 89.25 94 ALA A C 1
ATOM 739 O O . ALA A 1 94 ? 2.790 11.720 -5.411 1.00 89.25 94 ALA A O 1
ATOM 740 N N . PHE A 1 95 ? 2.118 10.350 -3.764 1.00 86.44 95 PHE A N 1
ATOM 741 C CA . PHE A 1 95 ? 1.760 9.208 -4.601 1.00 86.44 95 PHE A CA 1
ATOM 742 C C . PHE A 1 95 ? 0.455 9.445 -5.374 1.00 86.44 95 PHE A C 1
ATOM 744 O O . PHE A 1 95 ? 0.386 9.190 -6.580 1.00 86.44 95 PHE A O 1
ATOM 751 N N . LEU A 1 96 ? -0.571 9.988 -4.711 1.00 81.69 96 LEU A N 1
ATOM 752 C CA . LEU A 1 96 ? -1.895 10.237 -5.288 1.00 81.69 96 LEU A CA 1
ATOM 753 C C . LEU A 1 96 ? -1.918 11.469 -6.201 1.00 81.69 96 LEU A C 1
ATOM 755 O O . LEU A 1 96 ? -2.491 11.407 -7.288 1.00 81.69 96 LEU A O 1
ATOM 759 N N . ASN A 1 97 ? -1.261 12.567 -5.810 1.00 77.69 97 ASN A N 1
ATOM 760 C CA . ASN A 1 97 ? -1.365 13.845 -6.528 1.00 77.69 97 ASN A CA 1
ATOM 761 C C . ASN A 1 97 ? -0.492 13.939 -7.785 1.00 77.69 97 ASN A C 1
ATOM 763 O O . ASN A 1 97 ? -0.702 14.816 -8.627 1.00 77.69 97 ASN A O 1
ATOM 767 N N . LYS A 1 98 ? 0.503 13.064 -7.943 1.00 67.81 98 LYS A N 1
ATOM 768 C CA . LYS A 1 98 ? 1.371 13.096 -9.119 1.00 67.81 98 LYS A CA 1
ATOM 769 C C . LYS A 1 98 ? 0.667 12.433 -10.303 1.00 67.81 98 LYS A C 1
ATOM 771 O O . LYS A 1 98 ? 0.402 11.229 -10.276 1.00 67.81 98 LYS A O 1
ATOM 776 N N . LYS A 1 99 ? 0.342 13.221 -11.336 1.00 56.53 99 LYS A N 1
ATOM 777 C CA . LYS A 1 99 ? -0.107 12.690 -12.633 1.00 56.53 99 LYS A CA 1
ATOM 778 C C . LYS A 1 99 ? 1.029 11.857 -13.230 1.00 56.53 99 LYS A C 1
ATOM 780 O O . LYS A 1 99 ? 2.170 12.318 -13.233 1.00 56.53 99 LYS A O 1
ATOM 785 N N . MET A 1 100 ? 0.704 10.635 -13.644 1.00 54.28 100 MET A N 1
ATOM 786 C CA . MET A 1 100 ? 1.623 9.747 -14.358 1.00 54.28 100 MET A CA 1
ATOM 787 C C . MET A 1 100 ? 1.678 10.101 -15.833 1.00 54.28 100 MET A C 1
ATOM 789 O O . MET A 1 100 ? 0.619 10.506 -16.364 1.00 54.28 100 MET A O 1
#

Secondary structure (DSSP, 8-state):
-------HHHHHHHHHHHHHHTT---TTEEEETTEEEE-S--TT------HHHHHHHHHH-HHHHHHHHHHHHHHHTT-TT----HHHHHHHHHHHHS--

pLDDT: mean 82.98, std 16.4, range [34.41, 97.31]